Protein AF-Q2KKR3-F1 (afdb_monomer_lite)

Sequence (99 aa):
FPTTRFEKPRRYWPFIDDAIRMAAFERKVKIRMLISCGQDSDPAMLPFLQSLAAMDSPPQDISIQIKVFIVPVENQSDIPYSRVNHNKYMVTDKVAYIG

Radius of gyration: 15.68 Å; chains: 1; boun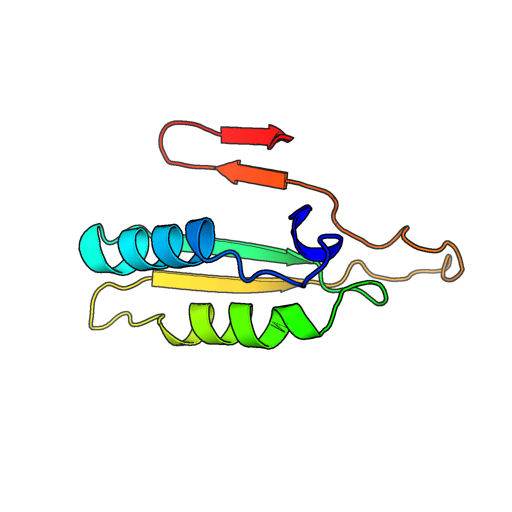ding box: 38×30×42 Å

pLDDT: mean 88.55, std 9.84, range [49.88, 98.25]

Structure (mmCIF, N/CA/C/O backbone):
data_AF-Q2KKR3-F1
#
_entry.id   AF-Q2KKR3-F1
#
loop_
_atom_site.group_PDB
_atom_site.id
_atom_site.type_symbol
_atom_site.label_atom_id
_atom_site.label_alt_id
_atom_site.label_comp_id
_atom_site.label_asym_id
_atom_site.label_entity_id
_atom_site.label_seq_id
_atom_site.pdbx_PDB_ins_code
_atom_site.Cartn_x
_atom_site.Cartn_y
_atom_site.Cartn_z
_atom_site.occupancy
_atom_site.B_iso_or_equiv
_atom_site.auth_seq_id
_atom_site.auth_comp_id
_atom_site.auth_asym_id
_atom_site.auth_atom_id
_atom_site.pdbx_PDB_model_num
ATOM 1 N N . PHE A 1 1 ? -2.478 -2.723 -13.320 1.00 49.88 1 PHE A N 1
ATOM 2 C CA . PHE A 1 1 ? -1.725 -1.454 -13.337 1.00 49.88 1 PHE A CA 1
ATOM 3 C C . PHE A 1 1 ? -2.717 -0.336 -13.565 1.00 49.88 1 PHE A C 1
ATOM 5 O O . PHE A 1 1 ? -3.575 -0.538 -14.418 1.00 49.88 1 PHE A O 1
ATOM 12 N N . PRO A 1 2 ? -2.667 0.782 -12.822 1.00 64.19 2 PRO A N 1
ATOM 13 C CA . PRO A 1 2 ? -3.585 1.877 -13.093 1.00 64.19 2 PRO A CA 1
ATOM 14 C C . PRO A 1 2 ? -3.294 2.392 -14.507 1.00 64.19 2 PRO A C 1
ATOM 16 O O . PRO A 1 2 ? -2.198 2.872 -14.802 1.00 64.19 2 PRO A O 1
ATOM 19 N N . THR A 1 3 ? -4.261 2.213 -15.405 1.00 65.69 3 THR A N 1
ATOM 20 C CA . THR A 1 3 ? -4.197 2.624 -16.817 1.00 65.69 3 THR A CA 1
ATOM 21 C C . THR A 1 3 ? -3.976 4.127 -16.965 1.00 65.69 3 THR A C 1
ATOM 23 O O . THR A 1 3 ? -3.420 4.563 -17.968 1.00 65.69 3 THR A O 1
ATOM 26 N N . THR A 1 4 ? -4.293 4.898 -15.921 1.00 69.31 4 THR A N 1
ATOM 27 C CA . THR A 1 4 ? -4.069 6.345 -15.813 1.00 69.31 4 THR A CA 1
ATOM 28 C C . THR A 1 4 ? -2.612 6.765 -16.022 1.00 69.31 4 THR A C 1
ATOM 30 O O . THR A 1 4 ? -2.363 7.886 -16.458 1.00 69.31 4 THR A O 1
ATOM 33 N N . ARG A 1 5 ? -1.630 5.869 -15.815 1.00 70.69 5 ARG A N 1
ATOM 34 C CA . ARG A 1 5 ? -0.216 6.133 -16.157 1.00 70.69 5 ARG A CA 1
ATOM 35 C C . ARG A 1 5 ? -0.004 6.365 -17.659 1.00 70.69 5 ARG A C 1
ATOM 37 O O . ARG A 1 5 ? 0.916 7.090 -18.032 1.00 70.69 5 ARG A O 1
ATOM 44 N N . PHE A 1 6 ? -0.832 5.747 -18.500 1.00 80.69 6 PHE A N 1
ATOM 45 C CA . PHE A 1 6 ? -0.756 5.824 -19.960 1.00 80.69 6 PHE A CA 1
ATOM 46 C C . PHE A 1 6 ? -1.737 6.845 -20.555 1.00 80.69 6 PHE A C 1
ATOM 48 O O . PHE A 1 6 ? -1.712 7.086 -21.761 1.00 80.69 6 PHE A O 1
ATOM 55 N N . GLU A 1 7 ? -2.578 7.465 -19.724 1.00 83.00 7 GLU A N 1
ATOM 56 C CA . GLU A 1 7 ? -3.509 8.501 -20.162 1.00 83.00 7 GLU A CA 1
ATOM 57 C C . GLU A 1 7 ? -2.784 9.813 -20.485 1.00 83.00 7 GLU A C 1
ATOM 59 O O . GLU A 1 7 ? -1.819 10.217 -19.825 1.00 83.00 7 GLU A O 1
ATOM 64 N N . LYS A 1 8 ? -3.279 10.496 -21.522 1.00 88.44 8 LYS A N 1
ATOM 65 C CA . LYS A 1 8 ? -2.843 11.835 -21.920 1.00 88.44 8 LYS A CA 1
ATOM 66 C C . LYS A 1 8 ? -4.065 12.765 -21.960 1.00 88.44 8 LYS A C 1
ATOM 68 O O . LYS A 1 8 ? -5.000 12.467 -22.699 1.00 88.44 8 LYS A O 1
ATOM 73 N N . PRO A 1 9 ? -4.071 13.883 -21.209 1.00 87.00 9 PRO A N 1
ATOM 74 C CA . PRO A 1 9 ? -3.041 14.310 -20.257 1.00 87.00 9 PRO A CA 1
ATOM 75 C C . PRO A 1 9 ? -2.953 13.368 -19.047 1.00 87.00 9 PRO A C 1
ATOM 77 O O . PRO A 1 9 ? -3.903 12.646 -18.756 1.00 87.00 9 PRO A O 1
ATOM 80 N N . ARG A 1 10 ? -1.818 13.390 -18.333 1.00 82.19 10 ARG A N 1
ATOM 81 C CA . ARG A 1 10 ? -1.665 12.645 -17.075 1.00 82.19 10 ARG A CA 1
ATOM 82 C C . ARG A 1 10 ? -2.753 13.074 -16.092 1.00 82.19 10 ARG A C 1
ATOM 84 O O . ARG A 1 10 ? -2.919 14.268 -15.847 1.00 82.19 10 ARG A O 1
ATOM 91 N N . ARG A 1 11 ? -3.458 12.103 -15.512 1.00 84.06 11 ARG A N 1
ATOM 92 C CA . ARG A 1 11 ? -4.514 12.339 -14.523 1.00 84.06 11 ARG A CA 1
ATOM 93 C C . ARG A 1 11 ? -4.152 11.707 -13.190 1.00 84.06 11 ARG A C 1
ATOM 95 O O . ARG A 1 11 ? -3.660 10.581 -13.137 1.00 84.06 11 ARG A O 1
ATOM 102 N N . TYR A 1 12 ? -4.410 12.447 -12.118 1.00 83.56 12 TYR A N 1
ATOM 103 C CA . TYR A 1 12 ? -4.352 11.902 -10.770 1.00 83.56 12 TYR A CA 1
ATOM 104 C C . TYR A 1 12 ? -5.564 10.999 -10.528 1.00 83.56 12 TYR A C 1
ATOM 106 O O . TYR A 1 12 ? -6.674 11.321 -10.953 1.00 83.56 12 TYR A O 1
ATOM 114 N N . TRP A 1 13 ? -5.350 9.869 -9.854 1.00 85.56 13 TRP A N 1
ATOM 115 C CA . TRP A 1 13 ? -6.399 8.904 -9.543 1.00 85.56 13 TRP A CA 1
ATOM 116 C C . TRP A 1 13 ? -6.522 8.726 -8.025 1.00 85.56 13 TRP A C 1
ATOM 118 O O . TRP A 1 13 ? -5.836 7.877 -7.457 1.00 85.56 13 TRP A O 1
ATOM 128 N N . PRO A 1 14 ? -7.373 9.530 -7.363 1.00 90.06 14 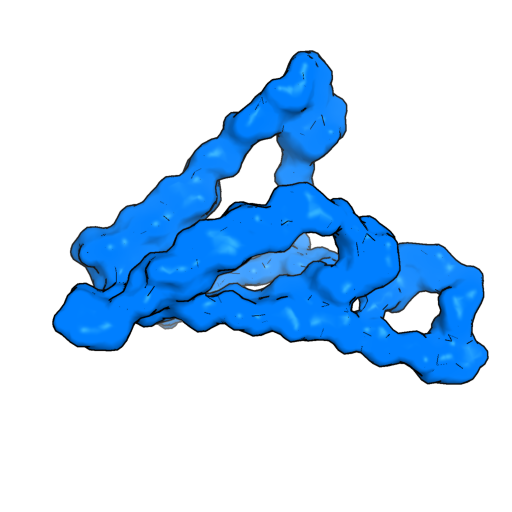PRO A N 1
ATOM 129 C CA . PRO A 1 14 ? -7.462 9.551 -5.903 1.00 90.06 14 PRO A CA 1
ATOM 130 C C . PRO A 1 14 ? -8.236 8.367 -5.320 1.00 90.06 14 PRO A C 1
ATOM 132 O O . PRO A 1 14 ? -8.081 8.049 -4.151 1.00 90.06 14 PRO A O 1
ATOM 135 N N . PHE A 1 15 ? -9.067 7.700 -6.125 1.00 91.75 15 PHE A N 1
ATOM 136 C CA . PHE A 1 15 ? -10.145 6.847 -5.624 1.00 91.75 15 PHE A CA 1
ATOM 137 C C . PHE A 1 15 ? -9.688 5.761 -4.633 1.00 91.75 15 PHE A C 1
ATOM 139 O O . PHE A 1 15 ? -10.306 5.586 -3.586 1.00 91.75 15 PHE A O 1
ATOM 146 N N . ILE A 1 16 ? -8.601 5.042 -4.939 1.00 90.50 16 ILE A N 1
ATOM 147 C CA . ILE A 1 16 ? -8.065 4.018 -4.026 1.00 90.50 16 ILE A CA 1
ATOM 148 C C . ILE A 1 16 ? -7.354 4.641 -2.820 1.00 90.50 16 ILE A C 1
ATOM 150 O O . ILE A 1 16 ? -7.494 4.119 -1.716 1.00 90.50 16 ILE A O 1
ATOM 154 N N . ASP A 1 17 ? -6.608 5.730 -3.011 1.00 92.56 17 ASP A N 1
ATOM 155 C CA . ASP A 1 17 ? -5.882 6.398 -1.924 1.00 92.56 17 ASP A CA 1
ATOM 156 C C . ASP A 1 17 ? -6.863 6.938 -0.872 1.00 92.56 17 ASP A C 1
ATOM 158 O O . ASP A 1 17 ? -6.742 6.628 0.314 1.00 92.56 17 ASP A O 1
ATOM 162 N N . ASP A 1 18 ? -7.916 7.623 -1.322 1.00 96.00 18 ASP A N 1
ATOM 163 C CA . ASP A 1 18 ? -8.986 8.137 -0.468 1.00 96.00 18 ASP A CA 1
ATOM 164 C C . ASP A 1 18 ? -9.726 6.998 0.243 1.00 96.00 18 ASP A C 1
ATOM 166 O O . ASP A 1 18 ? -9.983 7.072 1.444 1.00 96.00 18 ASP A O 1
ATOM 170 N N . ALA A 1 19 ? -10.038 5.904 -0.463 1.00 96.31 19 ALA A N 1
ATOM 171 C CA . ALA A 1 19 ? -10.716 4.755 0.134 1.00 96.31 19 ALA A CA 1
ATOM 172 C C . ALA A 1 19 ? -9.889 4.096 1.250 1.00 96.31 19 ALA A C 1
ATOM 174 O O . ALA A 1 19 ? -10.448 3.726 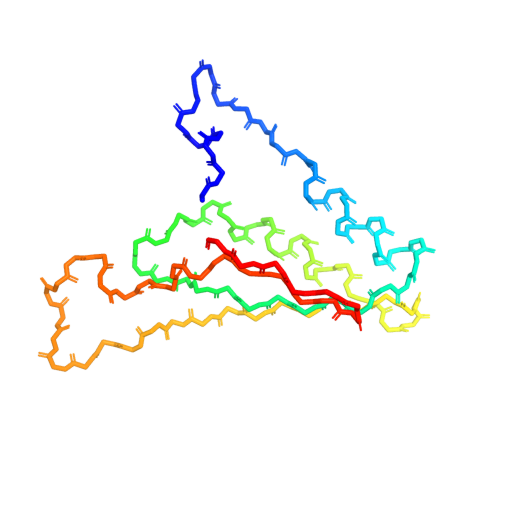2.287 1.00 96.31 19 ALA A O 1
ATOM 175 N N . ILE A 1 20 ? -8.570 3.977 1.058 1.00 96.12 20 ILE A N 1
ATOM 176 C CA . ILE A 1 20 ? -7.623 3.477 2.065 1.00 96.12 20 ILE A CA 1
ATOM 177 C C . ILE A 1 20 ? -7.606 4.414 3.277 1.00 96.12 20 ILE A C 1
ATOM 179 O O . ILE A 1 20 ? -7.761 3.950 4.408 1.00 96.12 20 ILE A O 1
ATOM 183 N N . ARG A 1 21 ? -7.488 5.729 3.051 1.00 97.25 21 ARG A N 1
ATOM 184 C CA . ARG A 1 21 ? -7.499 6.739 4.121 1.00 97.25 21 ARG A CA 1
ATOM 185 C C . ARG A 1 21 ? -8.794 6.701 4.923 1.00 97.25 21 ARG A C 1
ATOM 187 O O . ARG A 1 21 ? -8.750 6.539 6.139 1.00 97.25 21 ARG A O 1
ATOM 194 N N . MET A 1 22 ? -9.946 6.754 4.259 1.00 98.06 22 MET A N 1
ATOM 195 C CA . MET A 1 22 ? -11.252 6.677 4.922 1.00 98.06 22 MET A CA 1
ATOM 196 C C . MET A 1 22 ? -11.411 5.372 5.711 1.00 98.06 22 MET A C 1
ATOM 198 O O . MET A 1 22 ? -11.906 5.382 6.836 1.00 98.06 22 MET A O 1
ATOM 202 N N . ALA A 1 23 ? -10.959 4.235 5.167 1.00 97.31 23 ALA A N 1
ATOM 203 C CA . ALA A 1 23 ? -11.030 2.955 5.871 1.00 97.31 23 ALA A CA 1
ATOM 204 C C . ALA A 1 23 ? -10.222 2.958 7.176 1.00 97.31 23 ALA A C 1
ATOM 206 O O . ALA A 1 23 ? -10.706 2.456 8.192 1.00 97.31 23 ALA A O 1
ATOM 207 N N . ALA A 1 24 ? -9.026 3.542 7.160 1.00 97.81 24 ALA A N 1
ATOM 208 C CA . ALA A 1 24 ? -8.184 3.636 8.343 1.00 97.81 24 ALA A CA 1
ATOM 209 C C . ALA A 1 24 ? -8.753 4.618 9.384 1.00 97.81 24 ALA A C 1
ATOM 211 O O . ALA A 1 24 ? -8.835 4.285 10.564 1.00 97.81 24 ALA A O 1
ATOM 212 N N . PHE A 1 25 ? -9.180 5.810 8.961 1.00 97.81 25 PHE A N 1
ATOM 213 C CA . PHE A 1 25 ? -9.584 6.878 9.881 1.00 97.81 25 PHE A CA 1
ATOM 214 C C . PHE A 1 25 ? -10.994 6.688 10.441 1.00 97.81 25 PHE A C 1
ATOM 216 O O . PHE A 1 25 ? -11.186 6.772 11.655 1.00 97.81 25 PHE A O 1
ATOM 223 N N . GLU A 1 26 ? -11.970 6.420 9.574 1.00 97.88 26 GLU A N 1
ATOM 224 C CA . GLU A 1 26 ? -13.390 6.398 9.944 1.00 97.88 26 GLU A CA 1
ATOM 225 C C . GLU A 1 26 ? -13.827 5.035 10.469 1.00 97.88 26 GLU A C 1
ATOM 227 O O . GLU A 1 26 ? -14.692 4.940 11.335 1.00 97.88 26 GLU A O 1
ATOM 232 N N . ARG A 1 27 ? -13.238 3.965 9.924 1.00 96.88 27 ARG A N 1
ATOM 233 C CA . ARG A 1 27 ? -13.656 2.582 10.193 1.00 96.88 27 ARG A CA 1
ATOM 234 C C . ARG A 1 27 ? -12.633 1.779 10.986 1.00 96.88 27 ARG A C 1
ATOM 236 O O . ARG A 1 27 ? -12.900 0.619 11.284 1.00 96.88 27 ARG A O 1
ATOM 243 N N . LYS A 1 28 ? -11.477 2.372 11.312 1.00 97.06 28 LYS A N 1
ATOM 244 C CA . LYS A 1 28 ? -10.398 1.735 12.088 1.00 97.06 28 LYS A CA 1
ATOM 245 C C . LYS A 1 28 ? -9.947 0.398 11.488 1.00 97.06 28 LYS A C 1
ATOM 247 O O . LYS A 1 28 ? -9.559 -0.539 12.185 1.00 97.06 28 LYS A O 1
ATOM 252 N N . VAL A 1 29 ? -10.003 0.297 10.158 1.00 97.44 29 VAL A N 1
ATOM 253 C CA . VAL A 1 29 ? -9.537 -0.889 9.437 1.00 97.44 29 VAL A CA 1
ATOM 254 C C . VAL A 1 29 ? -8.018 -0.954 9.547 1.00 97.44 29 VAL A C 1
ATOM 256 O O . VAL A 1 29 ? -7.325 0.017 9.256 1.00 97.44 29 VAL A O 1
ATOM 259 N N . LYS A 1 30 ? -7.495 -2.122 9.931 1.00 97.88 30 LYS A N 1
ATOM 260 C CA . LYS A 1 30 ? -6.053 -2.384 9.952 1.00 97.88 30 LYS A CA 1
ATOM 261 C C . LYS A 1 30 ? -5.576 -2.691 8.542 1.00 97.88 30 LYS A C 1
ATOM 263 O O . LYS A 1 30 ? -5.946 -3.715 7.969 1.00 97.88 30 LYS A O 1
ATOM 268 N N . ILE A 1 31 ? -4.736 -1.824 7.996 1.00 98.12 31 ILE A N 1
ATOM 269 C CA . ILE A 1 31 ? -4.276 -1.913 6.613 1.00 98.12 31 ILE A CA 1
ATOM 270 C C . ILE A 1 31 ? -2.845 -2.437 6.593 1.00 98.12 31 ILE A C 1
ATOM 272 O O . ILE A 1 31 ? -1.970 -1.944 7.302 1.00 98.12 31 ILE A O 1
ATOM 276 N N . ARG A 1 32 ? -2.599 -3.457 5.767 1.00 97.88 32 ARG A N 1
ATOM 277 C CA . ARG A 1 32 ? -1.261 -3.998 5.512 1.00 97.88 32 ARG A CA 1
ATOM 278 C C . ARG A 1 32 ? -1.035 -4.078 4.016 1.00 97.88 32 ARG A C 1
ATOM 280 O O . ARG A 1 32 ? -1.785 -4.751 3.314 1.00 97.88 32 ARG A O 1
ATOM 287 N N . MET A 1 33 ? 0.006 -3.412 3.540 1.00 96.38 33 MET A N 1
ATOM 288 C CA . MET A 1 33 ? 0.388 -3.409 2.135 1.00 96.38 33 MET A CA 1
ATOM 289 C C . MET A 1 33 ? 1.809 -3.941 1.999 1.00 96.38 33 MET A C 1
ATOM 291 O O . MET A 1 33 ? 2.721 -3.500 2.700 1.00 96.38 33 MET A O 1
ATOM 295 N N . LEU A 1 34 ? 1.988 -4.883 1.078 1.00 95.00 34 LEU A N 1
ATOM 296 C CA . LEU A 1 34 ? 3.289 -5.397 0.677 1.00 95.00 34 LEU A CA 1
ATOM 297 C C . LEU A 1 34 ? 3.470 -5.116 -0.812 1.00 95.00 34 LEU A C 1
ATOM 299 O O . LEU A 1 34 ? 2.728 -5.649 -1.634 1.00 95.00 34 LEU A O 1
ATOM 303 N N . ILE A 1 35 ? 4.436 -4.267 -1.152 1.00 92.56 35 ILE A N 1
ATOM 304 C CA . ILE A 1 35 ? 4.630 -3.776 -2.515 1.00 92.56 35 ILE A CA 1
ATOM 305 C C . ILE A 1 35 ? 6.021 -4.171 -3.004 1.00 92.56 35 ILE A C 1
ATOM 307 O O . ILE A 1 35 ? 7.009 -3.955 -2.306 1.00 92.56 35 ILE A O 1
ATOM 311 N N . SER A 1 36 ? 6.121 -4.742 -4.204 1.00 89.44 36 SER A N 1
ATOM 312 C CA . SER A 1 36 ? 7.431 -4.946 -4.825 1.00 89.44 36 SER A CA 1
ATOM 313 C C . SER A 1 36 ? 7.957 -3.630 -5.387 1.00 89.44 36 SER A C 1
ATOM 315 O O . SER A 1 36 ? 7.233 -2.965 -6.127 1.00 89.44 36 SER A O 1
ATOM 317 N N . CYS A 1 37 ? 9.211 -3.296 -5.106 1.00 88.06 37 CYS A N 1
ATOM 318 C CA . CYS A 1 37 ? 9.915 -2.176 -5.725 1.00 88.06 37 CYS A CA 1
ATOM 319 C C . CYS A 1 37 ? 11.265 -2.673 -6.245 1.00 88.06 37 CYS A C 1
ATOM 321 O O . CYS A 1 37 ? 12.219 -2.792 -5.486 1.00 88.06 37 CYS A O 1
ATOM 323 N N . GLY A 1 38 ? 11.320 -3.012 -7.530 1.00 82.75 38 GLY A N 1
ATOM 324 C CA . GLY A 1 38 ? 12.534 -3.474 -8.208 1.00 82.75 38 GLY A CA 1
ATOM 325 C C . GLY A 1 38 ? 13.130 -2.406 -9.125 1.00 82.75 38 GLY A C 1
ATOM 326 O O . GLY A 1 38 ? 12.663 -1.270 -9.155 1.00 82.75 38 GLY A O 1
ATOM 327 N N . GLN A 1 39 ? 14.126 -2.796 -9.921 1.00 80.12 39 GLN A N 1
ATOM 328 C CA . GLN A 1 39 ? 14.794 -1.921 -10.894 1.00 80.12 39 GLN A CA 1
ATOM 329 C C . GLN A 1 39 ? 13.820 -1.266 -11.891 1.00 80.12 39 GLN A C 1
ATOM 331 O O . GLN A 1 39 ? 13.982 -0.100 -12.232 1.00 80.12 39 GLN A O 1
ATOM 336 N N . ASP A 1 40 ? 12.778 -1.992 -12.305 1.00 80.38 40 ASP A N 1
ATOM 337 C CA . ASP A 1 40 ? 11.787 -1.525 -13.285 1.00 80.38 40 ASP A CA 1
ATOM 338 C C . ASP A 1 40 ? 10.597 -0.765 -12.660 1.00 80.38 40 ASP A C 1
ATOM 340 O O . ASP A 1 40 ? 9.644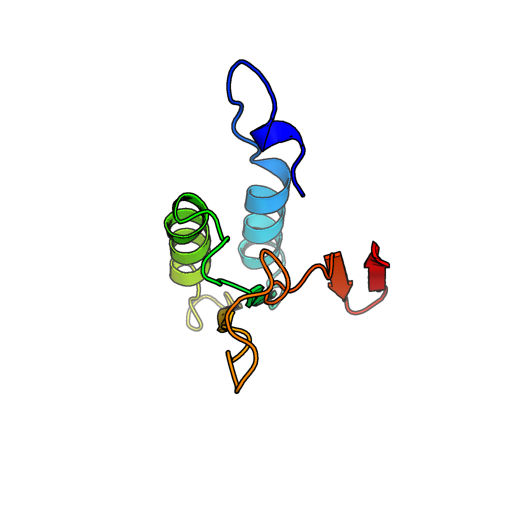 -0.395 -13.352 1.00 80.38 40 ASP A O 1
ATOM 344 N N . SER A 1 41 ? 10.592 -0.564 -11.338 1.00 84.44 41 SER A N 1
ATOM 345 C CA . SER A 1 41 ? 9.513 0.153 -10.647 1.00 84.44 41 SER A CA 1
ATOM 346 C C . SER A 1 41 ? 9.637 1.667 -10.829 1.00 84.44 41 SER A C 1
ATOM 348 O O . SER A 1 41 ? 10.726 2.227 -10.793 1.00 84.44 41 SER A O 1
ATOM 350 N N . ASP A 1 42 ? 8.504 2.350 -11.017 1.00 85.75 42 ASP A N 1
ATOM 351 C CA . ASP A 1 42 ? 8.478 3.809 -11.166 1.00 85.75 42 ASP A CA 1
ATOM 352 C C . ASP A 1 42 ? 8.717 4.480 -9.801 1.00 85.75 42 ASP A C 1
ATOM 354 O O . ASP A 1 42 ? 7.855 4.358 -8.927 1.00 85.75 42 ASP A O 1
ATOM 358 N N . PRO A 1 43 ? 9.825 5.217 -9.587 1.00 87.12 43 PRO A N 1
ATOM 359 C CA . PRO A 1 43 ? 10.136 5.807 -8.286 1.00 87.12 43 PRO A CA 1
ATOM 360 C C . PRO A 1 43 ? 9.104 6.855 -7.845 1.00 87.12 43 PRO A C 1
ATOM 362 O O . PRO A 1 43 ? 8.995 7.138 -6.651 1.00 87.12 43 PRO A O 1
ATOM 365 N N . ALA A 1 44 ? 8.294 7.388 -8.770 1.00 86.94 44 ALA A N 1
ATOM 366 C CA . ALA A 1 44 ? 7.229 8.332 -8.449 1.00 86.94 44 ALA A CA 1
ATOM 367 C C . ALA A 1 44 ? 6.149 7.740 -7.529 1.00 86.94 44 ALA A C 1
ATOM 369 O O . ALA A 1 44 ? 5.389 8.501 -6.940 1.00 86.94 44 ALA A O 1
ATOM 370 N N . MET A 1 45 ? 6.072 6.413 -7.366 1.00 87.75 45 MET A N 1
ATOM 371 C CA . MET A 1 45 ? 5.153 5.779 -6.412 1.00 87.75 45 MET A CA 1
ATOM 372 C C . MET A 1 45 ? 5.565 5.977 -4.943 1.00 87.75 45 MET A C 1
ATOM 374 O O . MET A 1 45 ? 4.711 5.933 -4.057 1.00 87.75 45 MET A O 1
ATOM 378 N N . LEU A 1 46 ? 6.865 6.158 -4.666 1.00 91.25 46 LEU A N 1
ATOM 379 C CA . LEU A 1 46 ? 7.402 6.124 -3.302 1.00 91.25 46 LEU A CA 1
ATOM 380 C C . LEU A 1 46 ? 6.838 7.241 -2.411 1.00 91.25 46 LEU A C 1
ATOM 382 O O . LEU A 1 46 ? 6.436 6.918 -1.293 1.00 91.25 46 LEU A O 1
ATOM 386 N N . PRO A 1 47 ? 6.708 8.504 -2.868 1.00 93.44 47 PRO A N 1
ATOM 387 C CA . PRO A 1 47 ? 6.089 9.556 -2.062 1.00 93.44 47 PRO A CA 1
ATOM 388 C C . PRO A 1 47 ? 4.637 9.253 -1.664 1.00 93.44 47 PRO A C 1
ATOM 390 O O . PRO A 1 47 ? 4.228 9.575 -0.551 1.00 93.44 47 PRO A O 1
ATOM 393 N N . PHE A 1 48 ? 3.859 8.589 -2.528 1.00 91.94 48 PHE A N 1
ATOM 394 C CA . PHE A 1 48 ? 2.483 8.192 -2.202 1.00 91.94 48 PHE A CA 1
ATOM 395 C C . PHE A 1 48 ? 2.459 7.114 -1.114 1.00 91.94 48 PHE A C 1
ATOM 397 O O . PHE A 1 48 ? 1.716 7.229 -0.141 1.00 91.94 48 PHE A O 1
ATOM 404 N N . LEU A 1 49 ? 3.332 6.106 -1.221 1.00 94.38 49 LEU A N 1
ATOM 405 C CA . LEU A 1 49 ? 3.479 5.091 -0.176 1.00 94.38 49 LEU A CA 1
ATOM 406 C C . LEU A 1 49 ? 3.973 5.690 1.147 1.00 94.38 49 LEU A C 1
ATOM 408 O O . LEU A 1 49 ? 3.481 5.315 2.205 1.00 94.38 49 LEU A O 1
ATOM 412 N N . GLN A 1 50 ? 4.914 6.634 1.102 1.00 96.00 50 GLN A N 1
ATOM 413 C CA . GLN A 1 50 ? 5.391 7.345 2.290 1.00 96.00 50 GLN A CA 1
ATOM 414 C C . GLN A 1 50 ? 4.277 8.174 2.934 1.00 96.00 50 GLN A C 1
ATOM 416 O O . GLN A 1 50 ? 4.130 8.141 4.152 1.00 96.00 50 GLN A O 1
ATOM 421 N N . SER A 1 51 ? 3.456 8.860 2.131 1.00 96.31 51 SER A N 1
ATOM 422 C CA . SER A 1 51 ? 2.286 9.598 2.617 1.00 96.31 51 SER A CA 1
ATOM 423 C C . SER A 1 51 ? 1.300 8.684 3.345 1.00 96.31 51 SER A C 1
ATOM 425 O O . SER A 1 51 ? 0.816 9.048 4.415 1.00 96.31 51 SER A O 1
ATOM 427 N N . LEU A 1 52 ? 1.034 7.488 2.806 1.00 96.62 52 LEU A N 1
ATOM 428 C CA . LEU A 1 52 ? 0.196 6.485 3.464 1.00 96.62 52 LEU A CA 1
ATOM 429 C C . LEU A 1 52 ? 0.814 5.977 4.774 1.00 96.62 52 LEU A C 1
ATOM 431 O O . LEU A 1 52 ? 0.129 5.916 5.791 1.00 96.62 52 LEU A O 1
ATOM 435 N N . ALA A 1 53 ? 2.107 5.649 4.763 1.00 97.25 53 ALA A N 1
ATOM 436 C CA . ALA A 1 53 ? 2.811 5.129 5.934 1.00 97.25 53 ALA A CA 1
ATOM 437 C C . ALA A 1 53 ? 2.877 6.150 7.080 1.00 97.25 53 ALA A C 1
ATOM 439 O O . ALA A 1 53 ? 2.767 5.777 8.243 1.00 97.25 53 ALA A O 1
ATOM 440 N N . ALA A 1 54 ? 3.011 7.439 6.759 1.00 97.69 54 ALA A N 1
ATOM 441 C CA . ALA A 1 54 ? 3.084 8.520 7.741 1.00 97.69 54 ALA A CA 1
ATOM 442 C C . ALA A 1 54 ? 1.782 8.736 8.537 1.00 97.69 54 ALA A C 1
ATOM 444 O O . ALA A 1 54 ? 1.793 9.464 9.525 1.00 97.69 54 ALA A O 1
ATOM 445 N N . MET A 1 55 ? 0.666 8.131 8.117 1.00 97.19 55 MET A N 1
ATOM 446 C CA . MET A 1 55 ? -0.607 8.206 8.839 1.00 97.19 55 MET A CA 1
ATOM 447 C C . MET A 1 55 ? -0.767 7.135 9.922 1.00 97.19 55 MET A C 1
ATOM 449 O O . MET A 1 55 ? -1.732 7.208 10.680 1.00 97.19 55 MET A O 1
ATOM 453 N N . ASP A 1 56 ? 0.131 6.148 10.009 1.00 97.88 56 ASP A N 1
ATOM 454 C CA . ASP A 1 56 ? 0.104 5.172 11.100 1.00 97.88 56 ASP A CA 1
ATOM 455 C C . ASP A 1 56 ? 0.211 5.892 12.452 1.00 97.88 56 ASP A C 1
ATOM 457 O O . ASP A 1 56 ? 1.125 6.681 12.695 1.00 97.88 56 ASP A O 1
ATOM 461 N N . SER A 1 57 ? -0.765 5.659 13.327 1.00 97.88 57 SER A N 1
ATOM 462 C CA . SER A 1 57 ? -0.849 6.332 14.618 1.00 97.88 57 SER A CA 1
ATOM 463 C C . SER A 1 57 ? -1.554 5.429 15.630 1.00 97.88 57 SER A C 1
ATOM 465 O O . SER A 1 57 ? -2.768 5.544 15.837 1.00 97.88 57 SER A O 1
ATOM 467 N N . PRO A 1 58 ? -0.805 4.536 16.307 1.00 95.62 58 PRO A N 1
ATOM 468 C CA . PRO A 1 58 ? -1.353 3.679 17.354 1.00 95.62 58 PRO A CA 1
ATOM 469 C C . PRO A 1 58 ? -2.112 4.431 18.464 1.00 95.62 58 PRO A C 1
ATOM 471 O O . PRO A 1 58 ? -3.162 3.939 18.874 1.00 95.62 58 PRO A O 1
ATOM 474 N N . PRO A 1 59 ? -1.687 5.633 18.921 1.00 97.25 59 PRO A N 1
ATOM 475 C CA . PRO A 1 59 ? -2.450 6.402 19.911 1.00 97.25 59 PRO A CA 1
ATOM 476 C C . PRO A 1 59 ? -3.850 6.827 19.446 1.00 97.25 59 PRO A C 1
ATOM 478 O O . PRO A 1 59 ? -4.712 7.092 20.278 1.00 97.25 59 PRO A O 1
ATOM 481 N N . GLN A 1 60 ? -4.078 6.911 18.132 1.00 96.56 60 GLN A N 1
ATOM 482 C CA . GLN A 1 60 ? -5.363 7.285 17.529 1.00 96.56 60 GLN A CA 1
ATOM 483 C C . GLN A 1 60 ? -6.130 6.072 16.971 1.00 96.56 60 GLN A C 1
ATOM 485 O O . GLN A 1 60 ? -7.132 6.239 16.263 1.00 96.56 60 GLN A O 1
ATOM 490 N N . ASP A 1 61 ? -5.657 4.858 17.274 1.00 97.06 61 ASP A N 1
ATOM 491 C CA . ASP A 1 61 ? -6.162 3.589 16.736 1.00 97.06 61 ASP A CA 1
ATOM 492 C C . ASP A 1 61 ? -6.135 3.536 15.195 1.00 97.06 61 ASP A C 1
ATOM 494 O O . ASP A 1 61 ? -7.012 2.980 14.538 1.00 97.06 61 ASP A O 1
ATOM 498 N N . ILE A 1 62 ? -5.127 4.165 14.586 1.00 98.25 62 ILE A N 1
ATOM 499 C CA . ILE A 1 62 ? -4.908 4.136 13.137 1.00 98.25 62 ILE A CA 1
ATOM 500 C C . ILE A 1 62 ? -3.751 3.183 12.860 1.00 98.25 62 ILE A C 1
ATOM 502 O O . ILE A 1 62 ? -2.645 3.403 13.350 1.00 98.25 62 ILE A O 1
ATOM 506 N N . SER A 1 63 ? -4.007 2.130 12.076 1.00 97.94 63 SER A N 1
ATOM 507 C CA . SER A 1 63 ? -3.011 1.107 11.745 1.00 97.94 63 SER A CA 1
ATOM 508 C C . SER A 1 63 ? -2.833 0.964 10.236 1.00 97.94 63 SER A C 1
ATOM 510 O O . SER A 1 63 ? -3.682 0.389 9.548 1.00 97.94 63 SER A O 1
ATOM 512 N N . ILE A 1 64 ? -1.706 1.463 9.733 1.00 98.19 64 ILE A N 1
ATOM 513 C CA . ILE A 1 64 ? -1.303 1.382 8.330 1.00 98.19 64 ILE A CA 1
ATOM 514 C C . ILE A 1 64 ? 0.146 0.904 8.271 1.00 98.19 64 ILE A C 1
ATOM 516 O O . ILE A 1 64 ? 1.090 1.650 8.503 1.00 98.19 64 ILE A O 1
ATOM 520 N N . GLN A 1 65 ? 0.339 -0.358 7.896 1.00 98.12 65 GLN A N 1
ATOM 521 C CA . GLN A 1 65 ? 1.668 -0.913 7.686 1.00 98.12 65 GLN A CA 1
ATOM 522 C C . GLN A 1 65 ? 1.969 -1.045 6.198 1.00 98.12 65 GLN A C 1
ATOM 524 O O . GLN A 1 65 ? 1.296 -1.781 5.476 1.00 98.12 65 GLN A O 1
ATOM 529 N N . ILE A 1 66 ? 3.050 -0.403 5.767 1.00 97.06 66 ILE A N 1
ATOM 530 C CA . ILE A 1 66 ? 3.560 -0.505 4.404 1.00 97.06 66 ILE A CA 1
ATOM 531 C 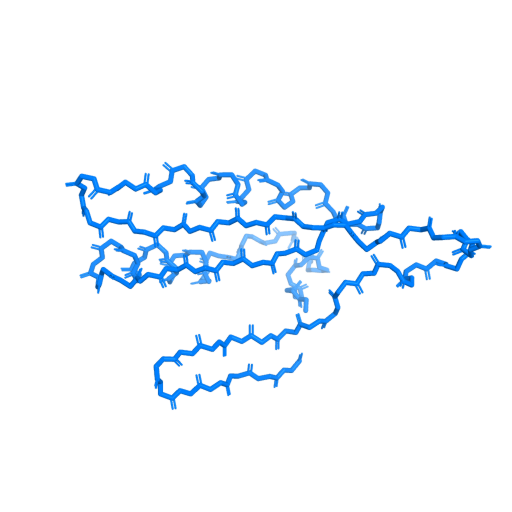C . ILE A 1 66 ? 4.940 -1.138 4.449 1.00 97.06 66 ILE A C 1
ATOM 533 O O . ILE A 1 66 ? 5.835 -0.668 5.148 1.00 97.06 66 ILE A O 1
ATOM 537 N N . LYS A 1 67 ? 5.109 -2.222 3.696 1.00 96.12 67 LYS A N 1
ATOM 538 C CA . LYS A 1 67 ? 6.399 -2.867 3.478 1.00 96.12 67 LYS A CA 1
ATOM 539 C C . LYS A 1 67 ? 6.697 -2.903 1.995 1.00 96.12 67 LYS A C 1
ATOM 541 O O . LYS A 1 67 ? 5.835 -3.226 1.178 1.00 96.12 67 LYS A O 1
ATOM 546 N N . VAL A 1 68 ? 7.943 -2.600 1.673 1.00 93.25 68 VAL A N 1
ATOM 547 C CA . VAL A 1 68 ? 8.472 -2.703 0.321 1.00 93.25 68 VAL A CA 1
ATOM 548 C C . VAL A 1 68 ? 9.468 -3.850 0.291 1.00 93.25 68 VAL A C 1
ATOM 550 O O . VAL A 1 68 ? 10.239 -4.018 1.236 1.00 93.25 68 VAL A O 1
ATOM 553 N N . PHE A 1 69 ? 9.438 -4.654 -0.766 1.00 92.38 69 PHE A N 1
ATOM 554 C CA . PHE A 1 69 ? 10.395 -5.738 -0.957 1.00 92.38 69 PHE A CA 1
ATOM 555 C C . PHE A 1 69 ? 10.975 -5.728 -2.367 1.00 92.38 69 PHE A C 1
ATOM 557 O O . PHE A 1 69 ? 10.362 -5.224 -3.310 1.00 92.38 69 PHE A O 1
ATOM 564 N N . ILE A 1 70 ? 12.157 -6.318 -2.497 1.00 88.94 70 ILE A N 1
ATOM 565 C CA . ILE A 1 70 ? 12.856 -6.502 -3.766 1.00 88.94 70 ILE A CA 1
ATOM 566 C C . ILE A 1 70 ? 12.968 -8.006 -3.993 1.00 88.94 70 ILE A C 1
ATOM 568 O O . ILE A 1 70 ? 13.319 -8.743 -3.071 1.00 88.94 70 ILE A O 1
ATOM 572 N N . VAL A 1 71 ? 12.639 -8.471 -5.199 1.00 85.81 71 VAL A N 1
ATOM 573 C CA . VAL A 1 71 ? 12.910 -9.861 -5.584 1.00 85.81 71 VAL A CA 1
ATOM 574 C C . VAL A 1 71 ? 14.417 -9.974 -5.833 1.00 85.81 71 VAL A C 1
ATOM 576 O O . VAL A 1 71 ? 14.928 -9.214 -6.659 1.00 85.81 71 VAL A O 1
ATOM 579 N N . PRO A 1 72 ? 15.142 -10.861 -5.127 1.00 83.44 72 PRO A N 1
ATOM 580 C CA . PRO A 1 72 ? 16.590 -10.947 -5.247 1.00 83.44 72 PRO A CA 1
ATOM 581 C C . PRO A 1 72 ? 17.010 -11.335 -6.666 1.00 83.44 72 PRO A C 1
ATOM 583 O O . PRO A 1 72 ? 16.326 -12.082 -7.371 1.00 83.44 72 PRO A O 1
ATOM 586 N N . VAL A 1 73 ? 18.162 -10.810 -7.073 1.00 75.19 73 VAL A N 1
ATOM 587 C CA . VAL A 1 73 ? 18.820 -11.155 -8.329 1.00 75.19 73 VAL A CA 1
ATOM 588 C C . VAL A 1 73 ? 19.928 -12.141 -7.984 1.00 75.19 73 VAL A C 1
ATOM 590 O O . VAL A 1 73 ? 20.941 -11.751 -7.413 1.00 75.19 73 VAL A O 1
ATOM 593 N N . GLU A 1 74 ? 19.700 -13.424 -8.255 1.00 75.81 74 GLU A N 1
ATOM 594 C CA . GLU A 1 74 ? 20.753 -14.441 -8.149 1.00 75.81 74 GLU A CA 1
ATOM 595 C C . GLU A 1 74 ? 21.562 -14.501 -9.459 1.00 75.81 74 GLU A C 1
ATOM 597 O O . GLU A 1 74 ? 21.720 -13.488 -10.136 1.00 75.81 74 GLU A O 1
ATOM 602 N N . ASN A 1 75 ? 22.044 -15.674 -9.871 1.00 74.25 75 ASN A N 1
ATOM 603 C CA . ASN A 1 75 ? 22.920 -15.865 -11.039 1.00 74.25 75 ASN A CA 1
ATOM 604 C C . ASN A 1 75 ? 22.293 -15.511 -12.409 1.00 74.25 75 ASN A C 1
ATOM 606 O O . ASN A 1 75 ? 22.877 -15.800 -13.450 1.00 74.25 75 ASN A O 1
ATOM 610 N N . GLN A 1 76 ? 21.093 -14.934 -12.436 1.00 66.81 76 GLN A N 1
ATOM 611 C CA . GLN A 1 76 ? 20.335 -14.635 -13.645 1.00 66.81 76 GLN A CA 1
ATOM 612 C C . GLN A 1 76 ? 19.864 -13.178 -13.586 1.00 66.81 76 GLN A C 1
ATOM 614 O O . GLN A 1 76 ? 18.724 -12.884 -13.204 1.00 66.81 76 GLN A O 1
ATOM 619 N N . SER A 1 77 ? 20.797 -12.279 -13.906 1.00 67.25 77 SER A N 1
ATOM 620 C CA . SER A 1 77 ? 20.659 -10.819 -13.830 1.00 67.25 77 SER A CA 1
ATOM 621 C C . SER A 1 77 ? 20.012 -10.182 -15.056 1.00 67.25 77 SER A C 1
ATOM 623 O O . SER A 1 77 ? 19.413 -9.119 -14.939 1.00 67.25 77 SER A O 1
ATOM 625 N N . ASP A 1 78 ? 20.067 -10.847 -16.211 1.00 72.12 78 ASP A N 1
ATOM 626 C CA . ASP A 1 78 ? 19.886 -10.159 -17.496 1.00 72.12 78 ASP A CA 1
ATOM 627 C C . ASP A 1 78 ? 18.522 -10.405 -18.153 1.00 72.12 78 ASP A C 1
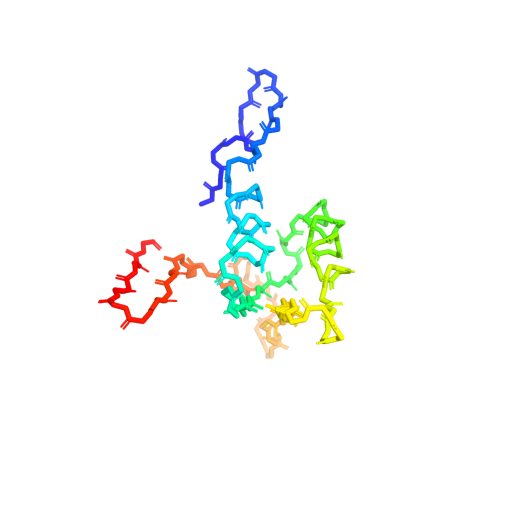ATOM 629 O O . ASP A 1 78 ? 18.363 -10.168 -19.347 1.00 72.12 78 ASP A O 1
ATOM 633 N N . ILE A 1 79 ? 17.521 -10.893 -17.409 1.00 77.69 79 ILE A N 1
ATOM 634 C CA . ILE A 1 79 ? 16.158 -11.063 -17.941 1.00 77.69 79 ILE A CA 1
ATOM 635 C C . ILE A 1 79 ? 15.316 -9.836 -17.551 1.00 77.69 79 ILE A C 1
ATOM 637 O O . ILE A 1 79 ? 14.908 -9.741 -16.384 1.00 77.69 79 ILE A O 1
ATOM 641 N N . PRO A 1 80 ? 15.009 -8.917 -18.489 1.00 75.25 80 PRO A N 1
ATOM 642 C CA . PRO A 1 80 ? 14.248 -7.704 -18.194 1.00 75.25 80 PRO A CA 1
ATOM 643 C C . PRO A 1 80 ? 12.863 -8.028 -17.629 1.00 75.25 80 PRO A C 1
ATOM 645 O O . PRO A 1 80 ? 12.245 -9.015 -18.034 1.00 75.25 80 PRO A O 1
ATOM 648 N N . TYR A 1 81 ? 12.361 -7.205 -16.703 1.00 74.31 81 TYR A N 1
ATOM 649 C CA . TYR A 1 81 ? 11.016 -7.326 -16.121 1.00 74.31 81 TYR A CA 1
ATOM 650 C C . TYR A 1 81 ? 10.711 -8.659 -15.413 1.00 74.31 81 TYR A C 1
ATOM 652 O O . TYR A 1 81 ? 9.566 -8.931 -15.064 1.00 74.31 81 TYR A O 1
ATOM 660 N N . SER A 1 82 ? 11.715 -9.501 -15.157 1.00 76.94 82 SER A N 1
ATOM 661 C CA . SER A 1 82 ? 11.536 -10.819 -14.528 1.00 76.94 82 SER A CA 1
ATOM 662 C C . SER A 1 82 ? 11.539 -10.785 -12.994 1.00 76.94 82 SER A C 1
ATOM 664 O O . SER A 1 82 ? 11.348 -11.814 -12.343 1.00 76.94 82 SER A O 1
ATOM 666 N N . ARG A 1 83 ? 11.796 -9.612 -12.403 1.00 78.56 83 ARG A N 1
ATOM 667 C CA . ARG A 1 83 ? 11.973 -9.395 -10.954 1.00 78.56 83 ARG A CA 1
ATOM 668 C C . ARG A 1 83 ? 10.941 -8.416 -10.402 1.00 78.56 83 ARG A C 1
ATOM 670 O O . ARG A 1 83 ? 11.249 -7.536 -9.602 1.00 78.56 83 ARG A O 1
ATOM 677 N N . VAL A 1 84 ? 9.700 -8.570 -10.848 1.00 77.44 84 VAL A N 1
ATOM 678 C CA . VAL A 1 84 ? 8.561 -7.761 -10.407 1.00 77.44 84 VAL A CA 1
ATOM 679 C C . VAL A 1 84 ? 7.465 -8.665 -9.865 1.00 77.44 84 VAL A C 1
ATOM 681 O O . VAL A 1 84 ? 7.191 -9.729 -10.417 1.00 77.44 84 VAL A O 1
ATOM 684 N N . ASN A 1 85 ? 6.814 -8.243 -8.783 1.00 81.00 85 ASN A N 1
ATOM 685 C CA . ASN A 1 85 ? 5.594 -8.902 -8.349 1.00 81.00 85 ASN A CA 1
ATOM 686 C C . ASN A 1 85 ? 4.425 -8.344 -9.165 1.00 81.00 85 ASN A C 1
ATOM 688 O O . ASN A 1 85 ? 4.137 -7.150 -9.112 1.00 81.00 85 ASN A O 1
ATOM 692 N N . HIS A 1 86 ? 3.751 -9.213 -9.915 1.00 81.88 86 HIS A N 1
ATOM 693 C CA . HIS A 1 86 ? 2.609 -8.843 -10.753 1.00 81.88 86 HIS A CA 1
ATOM 694 C C . HIS A 1 86 ? 1.250 -9.191 -10.128 1.00 81.88 86 HIS A C 1
ATOM 696 O O . HIS A 1 86 ? 0.204 -9.067 -10.780 1.00 81.88 86 HIS A O 1
ATOM 702 N N . ASN A 1 87 ? 1.260 -9.605 -8.861 1.00 82.69 87 ASN A N 1
ATOM 703 C CA . ASN A 1 87 ? 0.064 -9.894 -8.092 1.00 82.69 87 ASN A CA 1
ATOM 704 C C . ASN A 1 87 ? -0.793 -8.634 -7.949 1.00 82.69 87 ASN A C 1
ATOM 706 O O . ASN A 1 87 ? -0.314 -7.598 -7.487 1.00 82.69 87 ASN A O 1
ATOM 710 N N . LYS A 1 88 ? -2.078 -8.726 -8.298 1.00 88.12 88 LYS A N 1
ATOM 711 C CA . LYS A 1 88 ? -3.069 -7.712 -7.935 1.00 88.12 88 LYS A CA 1
ATOM 712 C C . LYS A 1 88 ? -4.142 -8.433 -7.143 1.00 88.12 88 LYS A C 1
ATOM 714 O O . LYS A 1 88 ? -5.071 -9.010 -7.694 1.00 88.12 88 LYS A O 1
ATOM 719 N N . TYR A 1 89 ? -3.964 -8.457 -5.833 1.00 92.00 89 TYR A N 1
ATOM 720 C CA . TYR A 1 89 ? -4.966 -9.010 -4.943 1.00 92.00 89 TYR A CA 1
ATOM 721 C C . TYR A 1 89 ? -5.197 -8.097 -3.749 1.00 92.00 89 TYR A C 1
ATOM 723 O O . TYR A 1 89 ? -4.340 -7.300 -3.367 1.00 92.00 89 TYR A O 1
ATOM 731 N N . MET A 1 90 ? -6.367 -8.246 -3.148 1.00 94.06 90 MET A N 1
ATOM 732 C CA . MET A 1 90 ? -6.736 -7.634 -1.881 1.00 94.06 90 MET A CA 1
ATOM 733 C C . MET A 1 90 ? -7.484 -8.682 -1.073 1.00 94.06 90 MET A C 1
ATOM 735 O O . MET A 1 90 ? -8.389 -9.325 -1.597 1.00 94.06 90 MET A O 1
ATOM 739 N N . VAL A 1 91 ? -7.115 -8.854 0.192 1.00 95.56 91 VAL A N 1
ATOM 740 C CA . VAL A 1 91 ? -7.783 -9.786 1.105 1.00 95.56 91 VAL A CA 1
ATOM 741 C C . VAL A 1 91 ? -8.437 -8.980 2.217 1.00 95.56 91 VAL A C 1
ATOM 743 O O . VAL A 1 91 ? -7.811 -8.093 2.795 1.00 95.56 91 VAL A O 1
ATOM 746 N N . THR A 1 92 ? -9.698 -9.286 2.493 1.00 94.69 92 THR A N 1
ATOM 747 C CA . THR A 1 92 ? -10.492 -8.720 3.588 1.00 94.69 92 THR A CA 1
ATOM 748 C C . THR A 1 92 ? -10.904 -9.833 4.551 1.00 94.69 92 THR A C 1
ATOM 750 O O . THR A 1 92 ? -10.564 -10.998 4.352 1.00 94.69 92 THR A O 1
ATOM 753 N N . ASP A 1 93 ? -11.659 -9.486 5.588 1.00 92.88 93 ASP A N 1
ATOM 754 C CA . ASP A 1 93 ? -12.285 -10.436 6.509 1.00 92.88 93 ASP A CA 1
ATOM 755 C C . ASP A 1 93 ? -13.309 -11.362 5.827 1.00 92.88 93 ASP A C 1
ATOM 757 O O . ASP A 1 93 ? -13.545 -12.470 6.304 1.00 92.88 93 ASP A O 1
ATOM 761 N N . LYS A 1 94 ? -13.911 -10.924 4.713 1.00 95.06 94 LYS A N 1
ATOM 762 C CA . LYS A 1 94 ? -15.022 -11.631 4.049 1.00 95.06 94 LYS A CA 1
ATOM 763 C C . LYS A 1 94 ? -14.698 -12.159 2.657 1.00 95.06 94 LYS A C 1
ATOM 765 O O . LYS A 1 94 ? -15.308 -13.127 2.216 1.00 95.06 94 LYS A O 1
ATOM 770 N N . VAL A 1 95 ? -13.797 -11.499 1.935 1.00 95.88 95 VAL A N 1
ATOM 771 C CA . VAL A 1 95 ? -13.551 -11.766 0.513 1.00 95.88 95 VAL A CA 1
ATOM 772 C C . VAL A 1 95 ? -12.100 -11.504 0.125 1.00 95.88 95 VAL A C 1
ATOM 774 O O . VAL A 1 95 ? -11.447 -10.607 0.667 1.00 95.88 95 VAL A O 1
ATOM 777 N N . ALA A 1 96 ? -11.615 -12.270 -0.850 1.00 95.19 96 ALA A N 1
ATOM 778 C CA . ALA A 1 96 ? -10.371 -12.011 -1.555 1.00 95.19 96 ALA A CA 1
ATOM 779 C C . ALA A 1 96 ? -10.662 -11.652 -3.019 1.00 95.19 96 ALA A C 1
ATOM 781 O O . ALA A 1 96 ? -11.411 -12.349 -3.700 1.00 95.19 96 ALA A O 1
ATOM 782 N N . TYR A 1 97 ? -10.048 -10.575 -3.499 1.00 93.12 97 TYR A N 1
ATOM 783 C CA . TYR A 1 97 ? -10.024 -10.178 -4.905 1.00 93.12 97 TYR A CA 1
ATOM 784 C C . TYR A 1 97 ? -8.680 -10.580 -5.495 1.00 93.12 97 TYR A C 1
ATOM 786 O O . TYR A 1 97 ? -7.663 -10.335 -4.854 1.00 93.12 97 TYR A O 1
ATOM 794 N N . ILE A 1 98 ? -8.659 -11.165 -6.693 1.00 91.25 98 ILE A N 1
ATOM 795 C CA . ILE A 1 98 ? -7.440 -11.603 -7.392 1.00 91.25 98 ILE A CA 1
ATOM 796 C C . ILE A 1 98 ? -7.592 -11.260 -8.884 1.00 91.25 98 ILE A C 1
ATOM 798 O O . ILE A 1 98 ? -8.626 -11.583 -9.467 1.00 91.25 98 ILE A O 1
ATOM 802 N N . GLY A 1 99 ? -6.580 -10.620 -9.490 1.00 82.19 99 GLY A N 1
ATOM 803 C CA . GLY A 1 99 ? -6.515 -10.283 -10.924 1.00 82.19 99 GLY A CA 1
ATOM 804 C C . GLY A 1 99 ? -5.197 -9.657 -11.396 1.00 82.19 99 GLY A C 1
ATOM 805 O O . GLY A 1 99 ? -4.165 -9.701 -10.689 1.00 82.19 99 GLY A O 1
#

InterPro domains:
  IPR001736 Phospholipase D/Transphosphatidylase [PS50035] (81-99)
  IPR032803 PLD3/4-like, PLD-like domain [PF13918] (7-73)
  IPR050874 Diverse function phospholipase D-related protein [PTHR10185] (1-99)

Foldseek 3Di:
DPCLVVDPPRDDDCVVVVVLVCCQQVVLDAAEEEAEDEPPHDCVCVVSLVVQVVPDDVVNSGHHHYHYDWQDDDPPNPDPPPTGDPWDWDDDPPDIDTD

Secondary structure (DSSP, 8-state):
--GGGG-SS-----HHHHHHHHHHHHH---EEEEEE--TTS-GGGHHHHHHHHTT-BGGGTB-EEEEEE-----S----TT-S-----EEE-SS-EEE-

Organism: Siniperca chuatsi (NCBI:txid119488)